Protein AF-A0A8I6RA16-F1 (afdb_monomer)

Foldseek 3Di:
DPDVVVVVVVVVVVPDDAPAAFDDLVVLLVLLVVLLVVLLVVLLVLLVVLLVVLCVVDDPVLNVQSVVLSVVLSVQLNVQSVVVSVVLNVVSVPDDRRHHPVNSNCVSNVSSVVSSVVSSVVSSVSSVVD

Radius of gyration: 23.5 Å; Cα contacts (8 Å, |Δi|>4): 99; chains: 1; bounding box: 55×18×81 Å

Organism: Cimex lectularius (NCBI:txid79782)

Solvent-accessible surface area (backbone atoms only — not comparable to full-atom values): 7282 Å² total; per-residue (Å²): 142,90,73,74,73,69,63,62,56,60,66,62,60,69,77,72,88,74,100,24,63,63,55,57,54,68,60,52,51,52,49,52,54,52,51,48,51,53,47,51,53,49,44,53,51,52,48,50,52,53,42,52,62,50,48,74,79,43,56,79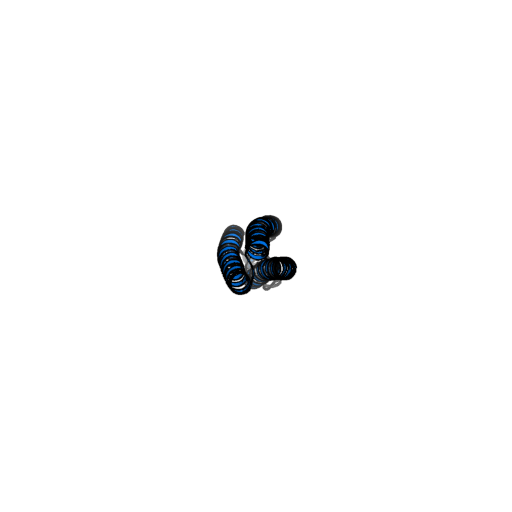,68,30,33,53,44,30,52,52,42,45,55,48,34,51,55,53,41,56,50,54,52,47,55,52,47,55,49,51,48,56,55,52,71,69,62,65,64,64,49,37,60,68,57,51,50,51,52,53,50,50,54,52,50,49,53,46,50,54,40,50,51,54,35,51,56,56,38,74,72,80

Nearest PDB structures (foldseek):
  5j0l-assembly2_D  TM=5.791E-01  e=8.768E-02  synthetic construct
  5h5m-assembly2_B  TM=4.261E-01  e=7.705E+00  Caenorhabditis elegans
  6tgz-assembly1_F-2  TM=2.611E-01  e=9.560E+00  Human herpesvirus 5 strain AD169

Mean predicted aligned error: 9.85 Å

Structure (mmCIF, N/CA/C/O backbone):
data_AF-A0A8I6RA16-F1
#
_entry.id   AF-A0A8I6RA16-F1
#
loop_
_atom_site.group_PDB
_atom_site.id
_atom_site.type_symbol
_atom_site.label_atom_id
_atom_site.label_alt_id
_atom_site.label_comp_id
_atom_site.label_asym_id
_atom_site.label_entity_id
_atom_site.label_seq_id
_atom_site.pdbx_PDB_ins_code
_atom_site.Cartn_x
_atom_site.Cartn_y
_atom_site.Cartn_z
_atom_site.occupancy
_atom_site.B_iso_or_equiv
_atom_site.auth_seq_id
_atom_site.auth_comp_id
_atom_site.auth_asym_id
_atom_site.auth_atom_id
_atom_site.pdbx_PDB_model_num
ATOM 1 N N . MET A 1 1 ? 33.591 4.134 -56.919 1.00 42.97 1 MET A N 1
ATOM 2 C CA . MET A 1 1 ? 33.661 3.833 -55.473 1.00 42.97 1 MET A CA 1
ATOM 3 C C . MET A 1 1 ? 32.325 4.220 -54.861 1.00 42.97 1 MET A C 1
ATOM 5 O O . MET A 1 1 ? 32.112 5.384 -54.564 1.00 42.97 1 MET A O 1
ATOM 9 N N . ALA A 1 2 ? 31.386 3.275 -54.819 1.00 46.62 2 ALA A N 1
ATOM 10 C CA . ALA A 1 2 ? 29.997 3.484 -54.413 1.00 46.62 2 ALA A CA 1
ATOM 11 C C . ALA A 1 2 ? 29.637 2.403 -53.388 1.00 46.62 2 ALA A C 1
ATOM 13 O O . ALA A 1 2 ? 28.997 1.410 -53.712 1.00 46.62 2 ALA A O 1
ATOM 14 N N . THR A 1 3 ? 30.148 2.556 -52.168 1.00 48.06 3 THR A N 1
ATOM 15 C CA . THR A 1 3 ? 29.977 1.561 -51.093 1.00 48.06 3 THR A CA 1
ATOM 16 C C . THR A 1 3 ? 29.587 2.184 -49.756 1.00 48.06 3 THR A C 1
ATOM 18 O O . THR A 1 3 ? 29.402 1.469 -48.779 1.00 48.06 3 THR A O 1
ATOM 21 N N . THR A 1 4 ? 29.401 3.504 -49.700 1.00 49.44 4 THR A N 1
ATOM 22 C CA . THR A 1 4 ? 29.088 4.214 -48.449 1.00 49.44 4 THR A CA 1
ATOM 23 C C . THR A 1 4 ? 27.590 4.436 -48.235 1.00 49.44 4 THR A C 1
ATOM 25 O O . THR A 1 4 ? 27.163 4.700 -47.118 1.00 49.44 4 THR A O 1
ATOM 28 N N . THR A 1 5 ? 26.764 4.284 -49.274 1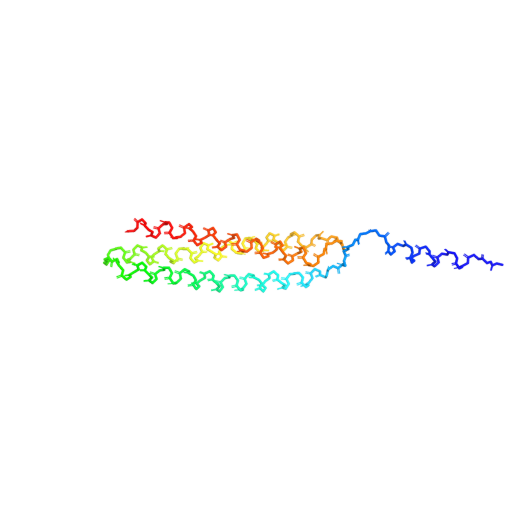.00 46.19 5 THR A N 1
ATOM 29 C CA . THR A 1 5 ? 25.307 4.501 -49.180 1.00 46.19 5 THR A CA 1
ATOM 30 C C . THR A 1 5 ? 24.560 3.279 -48.635 1.00 46.19 5 THR A C 1
ATOM 32 O O . THR A 1 5 ? 23.465 3.416 -48.099 1.00 46.19 5 THR A O 1
ATOM 35 N N . LEU A 1 6 ? 25.156 2.082 -48.710 1.00 40.69 6 LEU A N 1
ATOM 36 C CA . LEU A 1 6 ? 24.498 0.836 -48.295 1.00 40.69 6 LEU A CA 1
ATOM 37 C C . LEU A 1 6 ? 24.531 0.600 -46.772 1.00 40.69 6 LEU A C 1
ATOM 39 O O . LEU A 1 6 ? 23.710 -0.144 -46.248 1.00 40.69 6 LEU A O 1
ATOM 43 N N . VAL A 1 7 ? 25.453 1.249 -46.050 1.00 44.53 7 VAL A N 1
ATOM 44 C CA . VAL A 1 7 ? 25.640 1.045 -44.599 1.00 44.53 7 VAL A CA 1
ATOM 45 C C . VAL A 1 7 ? 24.690 1.915 -43.766 1.00 44.53 7 VAL A C 1
ATOM 47 O O . VAL A 1 7 ? 24.294 1.521 -42.674 1.00 44.53 7 VAL A O 1
ATOM 50 N N . VAL A 1 8 ? 24.238 3.057 -44.291 1.00 47.06 8 VAL A N 1
ATOM 51 C CA . VAL A 1 8 ? 23.311 3.951 -43.567 1.00 47.06 8 VAL A CA 1
ATOM 52 C C . VAL A 1 8 ? 21.868 3.421 -43.592 1.00 47.06 8 VAL A C 1
ATOM 54 O O . VAL A 1 8 ? 21.114 3.626 -42.644 1.00 47.06 8 VAL A O 1
ATOM 57 N N . LEU A 1 9 ? 21.492 2.654 -44.621 1.00 41.56 9 LEU A N 1
ATOM 58 C CA . LEU A 1 9 ? 20.161 2.040 -44.729 1.00 41.56 9 LEU A CA 1
ATOM 59 C C . LEU A 1 9 ? 19.961 0.844 -43.782 1.00 41.56 9 LEU A C 1
ATOM 61 O O . LEU A 1 9 ? 18.832 0.551 -43.394 1.00 41.56 9 LEU A O 1
ATOM 65 N N . LEU A 1 10 ? 21.044 0.193 -43.347 1.00 41.69 10 LEU A N 1
ATOM 66 C CA . LEU A 1 10 ? 20.988 -0.921 -42.394 1.00 41.69 10 LEU A CA 1
ATOM 67 C C . LEU A 1 10 ? 20.775 -0.456 -40.945 1.00 41.69 10 LEU A C 1
ATOM 69 O O . LEU A 1 10 ? 20.173 -1.185 -40.163 1.00 41.69 10 LEU A O 1
ATOM 73 N N . VAL A 1 11 ? 21.170 0.776 -40.603 1.00 46.56 11 VAL A N 1
ATOM 74 C CA . VAL A 1 11 ? 20.896 1.360 -39.275 1.00 46.56 11 VAL A CA 1
ATOM 75 C C . VAL A 1 11 ? 19.445 1.845 -39.170 1.00 46.56 11 VAL A C 1
ATOM 77 O O . VAL A 1 11 ? 18.829 1.708 -38.120 1.00 46.56 11 VAL A O 1
ATOM 80 N N . ALA A 1 12 ? 18.857 2.326 -40.271 1.00 43.16 12 ALA A N 1
ATOM 81 C CA . ALA A 1 12 ? 17.440 2.702 -40.317 1.00 43.16 12 ALA A CA 1
ATOM 82 C C . ALA A 1 12 ? 16.488 1.486 -40.336 1.00 43.16 12 ALA A C 1
ATOM 84 O O . ALA A 1 12 ? 15.322 1.608 -39.977 1.00 43.16 12 ALA A O 1
ATOM 85 N N . SER A 1 13 ? 16.974 0.303 -40.728 1.00 40.88 13 SER A N 1
ATOM 86 C CA . SER A 1 13 ? 16.159 -0.920 -40.839 1.00 40.88 13 SER A CA 1
ATOM 87 C C . SER A 1 13 ? 16.028 -1.709 -39.530 1.00 40.88 13 SER A C 1
ATOM 89 O O . SER A 1 13 ? 15.232 -2.640 -39.468 1.00 40.88 13 SER A O 1
ATOM 91 N N . PHE A 1 14 ? 16.730 -1.317 -38.461 1.00 40.19 14 PHE A N 1
ATOM 92 C CA . PHE A 1 14 ? 16.439 -1.805 -37.103 1.00 40.19 14 PHE A CA 1
ATOM 93 C C . PHE A 1 14 ? 15.274 -1.049 -36.434 1.00 40.19 14 PHE A C 1
ATOM 95 O O . PHE A 1 14 ? 14.964 -1.293 -35.273 1.00 40.19 14 PHE A O 1
ATOM 102 N N . CYS A 1 15 ? 14.584 -0.167 -37.169 1.00 44.81 15 CYS A N 1
ATOM 103 C CA . CYS A 1 15 ? 13.369 0.513 -36.717 1.00 44.81 15 CYS A CA 1
ATOM 104 C C . CYS A 1 15 ? 12.103 -0.361 -36.668 1.00 44.81 15 CYS A C 1
ATOM 106 O O . CYS A 1 15 ? 11.031 0.181 -36.423 1.00 44.81 15 CYS A O 1
ATOM 108 N N . LEU A 1 16 ? 12.156 -1.677 -36.873 1.00 49.47 16 LEU A N 1
ATOM 109 C CA . LEU A 1 16 ? 10.967 -2.524 -36.752 1.00 49.47 16 LEU A CA 1
ATOM 110 C C . LEU A 1 16 ? 11.360 -3.885 -36.186 1.00 49.47 16 LEU A C 1
ATOM 112 O O . LEU A 1 16 ? 11.889 -4.703 -36.927 1.00 49.47 16 LEU A O 1
ATOM 116 N N . LEU A 1 17 ? 11.118 -4.090 -34.886 1.00 43.56 17 LEU A N 1
ATOM 117 C CA . LEU A 1 17 ? 10.620 -5.324 -34.253 1.00 43.56 17 LEU A CA 1
ATOM 118 C C . LEU A 1 17 ? 10.675 -5.147 -32.722 1.00 43.56 17 LEU A C 1
ATOM 120 O O . LEU A 1 17 ? 11.696 -5.392 -32.088 1.00 43.56 17 LEU A O 1
ATOM 124 N N . GLY A 1 18 ? 9.554 -4.692 -32.157 1.00 42.38 18 GLY A N 1
ATOM 125 C CA . GLY A 1 18 ? 9.327 -4.496 -30.723 1.00 42.38 18 GLY A CA 1
ATOM 126 C C . GLY A 1 18 ? 8.555 -3.200 -30.481 1.00 42.38 18 GLY A C 1
ATOM 127 O O . GLY A 1 18 ? 9.161 -2.137 -30.397 1.00 42.38 18 GLY A O 1
ATOM 128 N N . GLU A 1 19 ? 7.223 -3.265 -30.449 1.00 48.38 19 GLU A N 1
ATOM 129 C CA . GLU A 1 19 ? 6.311 -2.129 -30.218 1.00 48.38 19 GLU A CA 1
ATOM 130 C C . GLU A 1 19 ? 6.392 -1.595 -28.779 1.00 48.38 19 GLU A C 1
ATOM 132 O O . GLU A 1 19 ? 5.450 -1.676 -28.000 1.00 48.38 19 GLU A O 1
ATOM 137 N N . SER A 1 20 ? 7.533 -1.047 -28.397 1.00 53.62 20 SER A N 1
ATOM 138 C CA . SER A 1 20 ? 7.727 -0.528 -27.050 1.00 53.62 20 SER A CA 1
ATOM 139 C C . SER A 1 20 ? 8.663 0.661 -27.127 1.00 53.62 20 SER A C 1
ATOM 141 O O . SER A 1 20 ? 9.848 0.516 -27.432 1.00 53.62 20 SER A O 1
ATOM 143 N N . ALA A 1 21 ? 8.112 1.855 -26.904 1.00 57.66 21 ALA A N 1
ATOM 144 C CA . ALA A 1 21 ? 8.917 3.056 -26.768 1.00 57.66 21 ALA A CA 1
ATOM 145 C C . ALA A 1 21 ? 9.843 2.876 -25.552 1.00 57.66 21 ALA A C 1
ATOM 147 O O . ALA A 1 21 ? 9.345 2.538 -24.478 1.00 57.66 21 ALA A O 1
ATOM 148 N N . PRO A 1 22 ? 11.162 3.095 -25.683 1.00 58.88 22 PRO A N 1
ATOM 149 C CA . PRO A 1 22 ? 12.078 2.934 -24.566 1.00 58.88 22 PRO A CA 1
ATOM 150 C C . PRO A 1 22 ? 11.701 3.901 -23.447 1.00 58.88 22 PRO A C 1
ATOM 152 O O . PRO A 1 22 ? 11.704 5.123 -23.624 1.00 58.88 22 PRO A O 1
ATOM 155 N N . VAL A 1 23 ? 11.373 3.353 -22.282 1.00 68.88 23 VAL A N 1
ATOM 156 C CA . VAL A 1 23 ? 10.981 4.149 -21.121 1.00 68.88 23 VAL A CA 1
ATOM 157 C C . VAL A 1 23 ? 12.217 4.554 -20.338 1.00 68.88 23 VAL A C 1
ATOM 159 O O . VAL A 1 23 ? 13.089 3.740 -20.048 1.00 68.88 23 VAL A O 1
ATOM 162 N N . ASN A 1 24 ? 12.287 5.828 -19.952 1.00 76.62 24 ASN A N 1
ATOM 163 C CA . ASN A 1 24 ? 13.364 6.318 -19.106 1.00 76.62 24 ASN A CA 1
ATOM 164 C C . ASN A 1 24 ? 13.204 5.758 -17.675 1.00 76.62 24 ASN A C 1
ATOM 166 O O . ASN A 1 24 ? 12.222 6.100 -17.004 1.00 76.62 24 ASN A O 1
ATOM 170 N N . PRO A 1 25 ? 14.172 4.982 -17.147 1.00 76.44 25 PRO A N 1
ATOM 171 C CA . PRO A 1 25 ? 14.080 4.414 -15.801 1.00 76.44 25 PRO A CA 1
ATOM 172 C C . PRO A 1 25 ? 13.882 5.472 -14.706 1.00 76.44 25 PRO A C 1
ATOM 174 O O . PRO A 1 25 ? 13.219 5.221 -13.703 1.00 76.44 25 PRO A O 1
ATOM 177 N N . GLY A 1 26 ? 14.403 6.689 -14.892 1.00 81.12 26 GLY A N 1
ATOM 178 C CA . GLY A 1 26 ? 14.178 7.803 -13.969 1.00 81.12 26 GLY A CA 1
ATOM 179 C C . GLY A 1 26 ? 12.711 8.243 -13.897 1.00 81.12 26 GLY A C 1
ATOM 180 O O . GLY A 1 26 ? 12.211 8.535 -12.809 1.00 81.12 26 GLY A O 1
ATOM 181 N N . GLN A 1 27 ? 11.999 8.234 -15.029 1.00 83.44 27 GLN A N 1
ATOM 182 C CA . GLN A 1 27 ? 10.568 8.552 -15.078 1.00 83.44 27 GLN A CA 1
ATOM 183 C C . GLN A 1 27 ? 9.733 7.462 -14.397 1.00 83.44 27 GLN A C 1
ATOM 185 O O . GLN A 1 27 ? 8.830 7.788 -13.627 1.00 83.44 27 GLN A O 1
ATOM 190 N N . VAL A 1 28 ? 10.083 6.186 -14.596 1.00 85.19 28 VAL A N 1
ATOM 191 C CA . VAL A 1 28 ? 9.419 5.061 -13.914 1.00 85.19 28 VAL A CA 1
ATOM 192 C C . VAL A 1 28 ? 9.566 5.173 -12.405 1.00 85.19 28 VAL A C 1
ATOM 194 O O . VAL A 1 28 ? 8.573 5.137 -11.684 1.00 85.19 28 VAL A O 1
ATOM 197 N N . LYS A 1 29 ? 10.790 5.384 -11.911 1.00 86.12 29 LYS A N 1
ATOM 198 C CA . LYS A 1 29 ? 11.043 5.522 -10.469 1.00 86.12 29 LYS A CA 1
ATOM 199 C C . LYS A 1 29 ? 10.225 6.662 -9.865 1.00 86.12 29 LYS A C 1
ATOM 201 O O . LYS A 1 29 ? 9.585 6.480 -8.831 1.00 86.12 29 LYS A O 1
ATOM 206 N N . SER A 1 30 ? 10.193 7.819 -10.531 1.00 87.12 30 SER A N 1
ATOM 207 C CA . SER A 1 30 ? 9.368 8.955 -10.103 1.00 87.12 30 SER A CA 1
ATOM 208 C C . SER A 1 30 ? 7.877 8.595 -10.049 1.00 87.12 30 SER A C 1
ATOM 210 O O . SER A 1 30 ? 7.209 8.902 -9.058 1.00 87.12 30 SER A O 1
ATOM 212 N N . TYR A 1 31 ? 7.375 7.876 -11.059 1.00 89.94 31 TYR A N 1
ATOM 213 C CA . TYR A 1 31 ? 5.994 7.396 -11.091 1.00 89.94 31 TYR A CA 1
ATOM 214 C C . TYR A 1 31 ? 5.676 6.447 -9.929 1.00 89.94 31 TYR A C 1
ATOM 216 O O . TYR A 1 31 ? 4.670 6.641 -9.245 1.00 89.94 31 TYR A O 1
ATOM 224 N N . VAL A 1 32 ? 6.547 5.472 -9.650 1.00 90.12 32 VAL A N 1
ATOM 225 C CA . VAL A 1 32 ? 6.380 4.524 -8.535 1.00 90.12 32 VAL A CA 1
ATOM 226 C C . VAL A 1 32 ? 6.254 5.271 -7.203 1.00 90.12 32 VAL A C 1
ATOM 228 O O . VAL A 1 32 ? 5.308 5.026 -6.452 1.00 90.12 32 VAL A O 1
ATOM 231 N N . TYR A 1 33 ? 7.130 6.244 -6.921 1.00 91.94 33 TYR A N 1
ATOM 232 C CA . TYR A 1 33 ? 7.039 7.046 -5.693 1.00 91.94 33 TYR A CA 1
ATOM 233 C C . TYR A 1 33 ? 5.758 7.884 -5.621 1.00 91.94 33 TYR A C 1
ATOM 235 O O . TYR A 1 33 ? 5.123 7.951 -4.564 1.00 91.94 33 TYR A O 1
ATOM 243 N N . ALA A 1 34 ? 5.353 8.504 -6.732 1.00 91.75 34 ALA A N 1
ATOM 244 C CA . ALA A 1 34 ? 4.113 9.269 -6.791 1.00 91.75 34 ALA A CA 1
ATOM 245 C C . ALA A 1 34 ? 2.887 8.372 -6.546 1.00 91.75 34 ALA A C 1
ATOM 247 O O . ALA A 1 34 ? 1.992 8.736 -5.777 1.00 91.75 34 ALA A O 1
ATOM 248 N N . SER A 1 35 ? 2.852 7.178 -7.145 1.00 91.81 35 SER A N 1
ATOM 249 C CA . SER A 1 35 ? 1.750 6.226 -6.975 1.00 91.81 35 SER A CA 1
ATOM 250 C C . SER A 1 35 ? 1.709 5.640 -5.556 1.00 91.81 35 SER A C 1
ATOM 252 O O . SER A 1 35 ? 0.636 5.597 -4.948 1.00 91.81 35 SER A O 1
ATOM 254 N N . ARG A 1 36 ? 2.868 5.351 -4.942 1.00 93.88 36 ARG A N 1
ATOM 255 C CA . ARG A 1 36 ? 2.978 5.019 -3.508 1.00 93.88 36 ARG A CA 1
ATOM 256 C C . ARG A 1 36 ? 2.376 6.117 -2.627 1.00 93.88 36 ARG A C 1
ATOM 258 O O . ARG A 1 36 ? 1.598 5.822 -1.721 1.00 93.88 36 ARG A O 1
ATOM 265 N N . GLY A 1 37 ? 2.724 7.381 -2.884 1.00 93.19 37 GLY A N 1
ATOM 266 C CA . GLY A 1 37 ? 2.219 8.532 -2.128 1.00 93.19 37 GLY A CA 1
ATOM 267 C C . GLY A 1 37 ? 0.697 8.666 -2.209 1.00 93.19 37 G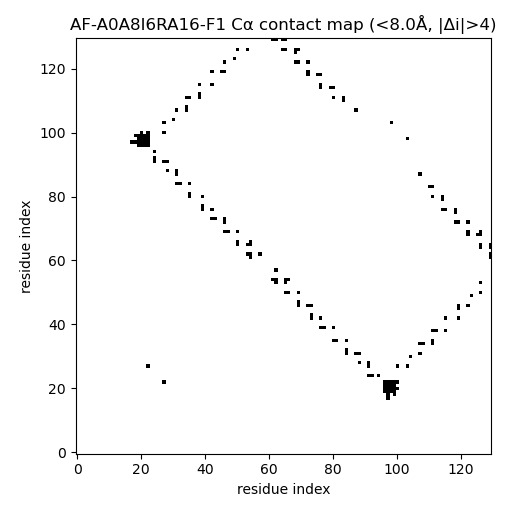LY A C 1
ATOM 268 O O . GLY A 1 37 ? 0.028 8.768 -1.177 1.00 93.19 37 GLY A O 1
ATOM 269 N N . ARG A 1 38 ? 0.138 8.582 -3.425 1.00 93.94 38 ARG A N 1
ATOM 270 C CA . ARG A 1 38 ? -1.319 8.595 -3.653 1.00 93.94 38 ARG A CA 1
ATOM 271 C C . ARG A 1 38 ? -2.016 7.437 -2.935 1.00 93.94 38 ARG A C 1
ATOM 273 O O . ARG A 1 38 ? -3.008 7.655 -2.241 1.00 93.94 38 ARG A O 1
ATOM 280 N N . THR A 1 39 ? -1.466 6.230 -3.046 1.00 92.69 39 THR A N 1
ATOM 281 C CA . THR A 1 39 ? -2.041 5.021 -2.438 1.00 92.69 39 THR A CA 1
ATOM 282 C C . THR A 1 39 ? -2.000 5.073 -0.915 1.00 92.69 39 THR A C 1
ATOM 284 O O . THR A 1 39 ? -2.987 4.742 -0.266 1.00 92.69 39 THR A O 1
ATOM 287 N N . SER A 1 40 ? -0.904 5.560 -0.328 1.00 93.50 40 SER A N 1
ATOM 288 C CA . SER A 1 40 ? -0.801 5.784 1.120 1.00 93.50 40 SER A CA 1
ATOM 289 C C . SER A 1 40 ? -1.877 6.754 1.617 1.00 93.50 40 SER A C 1
ATOM 291 O O . SER A 1 40 ? -2.571 6.471 2.595 1.00 93.50 40 SER A O 1
ATOM 293 N N . GLY A 1 41 ? -2.081 7.871 0.908 1.00 93.56 41 GLY A N 1
ATOM 294 C CA . GLY A 1 41 ? -3.142 8.830 1.227 1.00 93.56 41 GLY A CA 1
ATOM 295 C C . GLY A 1 41 ? -4.540 8.207 1.177 1.00 93.56 41 GLY A C 1
ATOM 296 O O . GLY A 1 41 ? -5.331 8.387 2.106 1.00 93.56 41 GLY A O 1
ATOM 297 N N . PHE A 1 42 ? -4.825 7.429 0.129 1.00 94.62 42 PHE A N 1
ATOM 298 C CA . PHE A 1 42 ? -6.088 6.703 -0.010 1.00 94.62 42 PHE A CA 1
ATOM 299 C C . PHE A 1 42 ? -6.302 5.696 1.127 1.00 94.62 42 PHE A C 1
ATOM 301 O O . PHE A 1 42 ? -7.336 5.744 1.795 1.00 94.62 42 PHE A O 1
ATOM 308 N N . LEU A 1 43 ? -5.317 4.833 1.389 1.00 92.81 43 LEU A N 1
ATOM 309 C CA . LEU A 1 43 ? -5.400 3.796 2.416 1.00 92.81 43 LEU A CA 1
ATOM 310 C C . LEU A 1 43 ? -5.638 4.400 3.804 1.00 92.81 43 LEU A C 1
ATOM 312 O O . LEU A 1 43 ? -6.539 3.967 4.517 1.00 92.81 43 LEU A O 1
ATOM 316 N N . ASN A 1 44 ? -4.887 5.443 4.167 1.00 92.44 44 ASN A N 1
ATOM 317 C CA . ASN A 1 44 ? -5.048 6.120 5.455 1.00 92.44 44 ASN A CA 1
ATOM 318 C C . ASN A 1 44 ? -6.446 6.737 5.602 1.00 92.44 44 ASN A C 1
ATOM 320 O O . ASN A 1 44 ? -7.052 6.655 6.671 1.00 92.44 44 ASN A O 1
ATOM 324 N N . SER A 1 45 ? -6.977 7.335 4.531 1.00 93.44 45 SER A N 1
ATOM 325 C CA . SER A 1 45 ? -8.336 7.882 4.517 1.00 93.44 45 SER A CA 1
ATOM 326 C C . SER A 1 45 ? -9.387 6.782 4.693 1.00 93.44 45 SER A C 1
ATOM 328 O O . SER A 1 45 ? -10.263 6.897 5.551 1.00 93.44 45 SER A O 1
ATOM 330 N N . ALA A 1 46 ? -9.265 5.681 3.945 1.00 92.62 46 ALA A N 1
ATOM 331 C CA . ALA A 1 46 ? -10.182 4.548 4.020 1.00 92.62 46 ALA A CA 1
ATOM 332 C C . ALA A 1 46 ? -10.177 3.894 5.412 1.00 92.62 46 ALA A C 1
ATOM 334 O O . ALA A 1 46 ? -11.240 3.670 5.992 1.00 92.62 46 ALA A O 1
ATOM 335 N N . LEU A 1 47 ? -8.993 3.665 5.990 1.00 91.94 47 LEU A N 1
ATOM 336 C CA . LEU A 1 47 ? -8.846 3.128 7.344 1.00 91.94 47 LEU A CA 1
ATOM 337 C C . LEU A 1 47 ? -9.427 4.071 8.400 1.00 91.94 47 LEU A C 1
ATOM 339 O O . LEU A 1 47 ? -10.111 3.618 9.314 1.00 91.94 47 LEU A O 1
ATOM 343 N N . LYS A 1 48 ? -9.226 5.387 8.265 1.00 91.88 48 LYS A N 1
ATOM 344 C CA . LYS A 1 48 ? -9.821 6.374 9.177 1.00 91.88 48 LYS A CA 1
ATOM 345 C C . LYS A 1 48 ? -11.349 6.374 9.103 1.00 91.88 48 LYS A C 1
ATOM 347 O O . LYS A 1 48 ? -12.011 6.470 10.135 1.00 91.88 48 LYS A O 1
ATOM 352 N N . GLN A 1 49 ? -11.918 6.258 7.903 1.00 92.50 49 GLN A N 1
ATOM 353 C CA . GLN A 1 49 ? -13.368 6.155 7.725 1.00 92.50 49 GLN A CA 1
ATOM 354 C C . GLN A 1 49 ? -13.923 4.861 8.328 1.00 92.50 49 GLN A C 1
ATOM 356 O O . GLN A 1 49 ? -14.946 4.899 9.009 1.00 92.50 49 GLN A O 1
ATOM 361 N N . ALA A 1 50 ? -13.248 3.732 8.103 1.00 89.06 50 ALA A N 1
ATOM 362 C CA . ALA A 1 50 ? -13.602 2.446 8.693 1.00 89.06 50 ALA A CA 1
ATOM 363 C C . ALA A 1 50 ? -13.587 2.498 10.226 1.00 89.06 50 ALA A C 1
ATOM 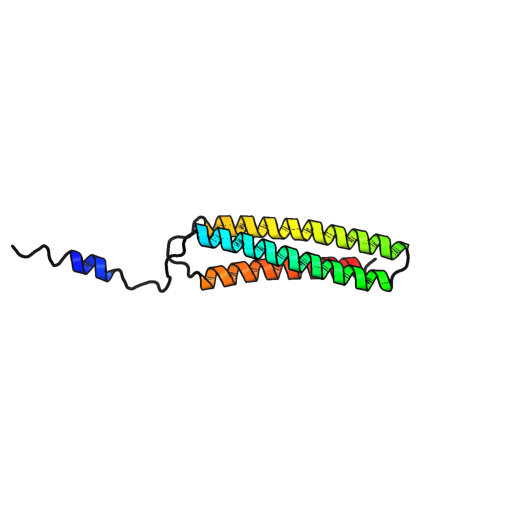365 O O . ALA A 1 50 ? -14.574 2.138 10.868 1.00 89.06 50 ALA A O 1
ATOM 366 N N . LEU A 1 51 ? -12.505 3.041 10.789 1.00 90.62 51 LEU A N 1
ATOM 367 C CA . LEU A 1 51 ? -12.341 3.243 12.221 1.00 90.62 51 LEU A CA 1
ATOM 368 C C . LEU A 1 51 ? -13.497 4.065 12.800 1.00 90.62 51 LEU A C 1
ATOM 370 O O . LEU A 1 51 ? -14.126 3.655 13.769 1.00 90.62 51 LEU A O 1
ATOM 374 N N . HIS A 1 52 ? -13.811 5.206 12.181 1.00 91.06 52 HIS A N 1
ATOM 375 C CA . HIS A 1 52 ? -14.889 6.069 12.654 1.00 91.06 52 HIS A CA 1
ATOM 376 C C . HIS A 1 52 ? -16.243 5.350 12.662 1.00 91.06 52 HIS A C 1
ATOM 378 O O . HIS A 1 52 ? -16.973 5.444 13.644 1.00 91.06 52 HIS A O 1
ATOM 384 N N . LYS A 1 53 ? -16.559 4.592 11.604 1.00 88.00 53 LYS A N 1
ATOM 385 C CA . LYS A 1 53 ? -17.817 3.838 11.516 1.00 88.00 53 LYS A CA 1
ATOM 386 C C . LYS A 1 53 ? -17.956 2.811 12.636 1.00 88.00 53 LYS A C 1
ATOM 388 O O . LYS A 1 53 ? -19.027 2.721 13.224 1.00 88.00 53 LYS A O 1
ATOM 393 N N . GLN A 1 54 ? -16.897 2.066 12.940 1.00 85.38 54 GLN A N 1
ATOM 394 C CA . GLN A 1 54 ? -16.951 1.092 14.027 1.00 85.38 54 GLN A CA 1
ATOM 395 C C . GLN A 1 54 ? -17.025 1.747 15.406 1.00 85.38 54 GLN A C 1
ATOM 397 O O . GLN A 1 54 ? -17.853 1.358 16.219 1.00 85.38 54 GLN A O 1
ATOM 402 N N . MET A 1 55 ? -16.224 2.785 15.663 1.00 83.56 55 MET A N 1
ATOM 403 C CA . MET A 1 55 ? -16.192 3.431 16.981 1.00 83.56 55 MET A CA 1
ATOM 404 C C . MET A 1 55 ? -17.540 4.037 17.408 1.00 83.56 55 MET A C 1
ATOM 406 O O . MET A 1 55 ? -17.770 4.196 18.605 1.00 83.56 55 MET A O 1
ATOM 410 N N . VAL A 1 56 ? -18.418 4.391 16.462 1.00 83.94 56 VAL A N 1
ATOM 411 C CA . VAL A 1 56 ? -19.755 4.951 16.745 1.00 83.94 56 VAL A CA 1
ATOM 412 C C . VAL A 1 56 ? -20.697 3.926 17.382 1.00 83.94 56 VAL A C 1
ATOM 414 O O . VAL A 1 56 ? -21.564 4.312 18.161 1.00 83.94 56 VAL A O 1
ATOM 417 N N . VAL A 1 57 ? -20.536 2.639 17.067 1.00 79.62 57 VAL A N 1
ATOM 418 C CA . VAL A 1 57 ? -21.443 1.564 17.513 1.00 79.62 57 VAL A CA 1
ATOM 419 C C . VAL A 1 57 ? -20.850 0.681 18.616 1.00 79.62 57 VAL A C 1
ATOM 421 O O . VAL A 1 57 ? -21.531 -0.208 19.114 1.00 79.62 57 VAL A O 1
ATOM 424 N N . SER A 1 58 ? -19.598 0.933 18.995 1.00 85.62 58 SER A N 1
ATOM 425 C CA . SER A 1 58 ? -18.840 0.176 19.994 1.00 85.62 58 SER A CA 1
ATOM 426 C C . SER A 1 58 ? -18.959 0.761 21.405 1.00 85.62 58 SER A C 1
ATOM 428 O O . SER A 1 58 ? -19.094 1.976 21.578 1.00 85.62 58 SER A O 1
ATOM 430 N N . ASP A 1 59 ? -18.825 -0.087 22.424 1.00 90.69 59 ASP A N 1
ATOM 431 C CA . ASP A 1 59 ? -18.608 0.350 23.809 1.00 90.69 59 ASP A CA 1
ATOM 432 C C . ASP A 1 59 ? -17.155 0.825 24.060 1.00 90.69 59 ASP A C 1
ATOM 434 O O . ASP A 1 59 ? -16.320 0.855 23.156 1.00 90.69 59 ASP A O 1
ATOM 438 N N . GLU A 1 60 ? -16.833 1.261 25.282 1.00 87.94 60 GLU A N 1
ATOM 439 C CA . GLU A 1 60 ? -15.509 1.816 25.612 1.00 87.94 60 GLU A CA 1
ATOM 440 C C . GLU A 1 60 ? -14.353 0.807 25.526 1.00 87.94 60 GLU A C 1
ATOM 442 O O . GLU A 1 60 ? -13.212 1.200 25.263 1.00 87.94 60 GLU A O 1
ATOM 447 N N . GLU A 1 61 ? -14.611 -0.482 25.743 1.00 87.75 61 GLU A N 1
ATOM 448 C CA . GLU A 1 61 ? -13.582 -1.519 25.653 1.00 87.75 61 GLU A CA 1
ATOM 449 C C . GLU A 1 61 ? -13.327 -1.879 24.186 1.00 87.75 61 GLU A C 1
ATOM 451 O O . GLU A 1 61 ? -12.182 -1.850 23.717 1.00 87.75 61 GLU A O 1
ATOM 456 N N . GLN A 1 62 ? -14.405 -2.041 23.422 1.00 86.69 62 GLN A N 1
ATOM 457 C CA . GLN A 1 62 ? -14.365 -2.250 21.981 1.00 86.69 62 GLN A CA 1
ATOM 458 C C . GLN A 1 62 ? -13.710 -1.072 21.251 1.00 86.69 62 GLN A C 1
ATOM 460 O O . GLN A 1 62 ? -12.834 -1.275 20.412 1.00 86.69 62 GLN A O 1
ATOM 465 N N . LYS A 1 63 ? -14.024 0.181 21.614 1.00 90.69 63 LYS A N 1
ATOM 466 C CA . LYS A 1 63 ? -13.384 1.377 21.029 1.00 90.69 63 LYS A CA 1
ATOM 467 C C . LYS A 1 63 ? -11.863 1.348 21.158 1.00 90.69 63 LYS A C 1
ATOM 469 O O . LYS A 1 63 ? -11.169 1.745 20.220 1.00 90.69 63 LYS A O 1
ATOM 474 N N . LYS A 1 64 ? -11.330 0.883 22.295 1.00 91.25 64 LYS A N 1
ATOM 475 C CA . LYS A 1 64 ? -9.877 0.753 22.499 1.00 91.25 64 LYS A CA 1
ATOM 476 C C . LYS A 1 64 ? -9.283 -0.317 21.588 1.00 91.25 64 LYS A C 1
ATOM 478 O O . LYS A 1 64 ? -8.232 -0.076 20.991 1.00 91.25 64 LYS A O 1
ATOM 483 N N . CYS A 1 65 ? -9.952 -1.464 21.455 1.00 91.25 65 CYS A N 1
ATOM 484 C CA . CYS A 1 65 ? -9.533 -2.519 20.534 1.00 91.25 65 CYS A CA 1
ATOM 485 C C . CYS A 1 65 ? -9.531 -2.018 19.082 1.00 91.25 65 CYS A C 1
ATOM 487 O O . CYS A 1 65 ? -8.500 -2.069 18.411 1.00 91.25 65 CYS A O 1
ATOM 489 N N . VAL A 1 66 ? -10.635 -1.420 18.634 1.00 92.44 66 VAL A N 1
ATOM 490 C CA . VAL A 1 66 ? -10.818 -0.885 17.278 1.00 92.44 66 VAL A CA 1
ATOM 491 C C . VAL A 1 66 ? -9.769 0.182 16.946 1.00 92.44 66 VAL A C 1
ATOM 493 O O . VAL A 1 66 ? -9.136 0.123 15.888 1.00 92.44 66 VAL A O 1
ATOM 496 N N . ALA A 1 67 ? -9.502 1.114 17.868 1.00 89.88 67 ALA A N 1
ATOM 497 C CA . ALA A 1 67 ? -8.460 2.131 17.714 1.00 89.88 67 ALA A CA 1
ATOM 498 C C . ALA A 1 67 ? -7.058 1.526 17.566 1.00 89.88 67 ALA A C 1
ATOM 500 O O . ALA A 1 67 ? -6.294 1.938 16.687 1.00 89.88 67 ALA A O 1
ATOM 501 N N . LYS A 1 68 ? -6.724 0.523 18.387 1.00 93.25 68 LYS A N 1
ATOM 502 C CA . LYS A 1 68 ? -5.438 -0.177 18.308 1.00 93.25 68 LYS A CA 1
ATOM 503 C C . LYS A 1 68 ? -5.291 -0.923 16.980 1.00 93.25 68 LYS A C 1
ATOM 505 O O . LYS A 1 68 ? -4.245 -0.810 16.339 1.00 93.25 68 LYS A O 1
ATOM 510 N N . THR A 1 69 ? -6.332 -1.626 16.542 1.00 92.81 69 THR A N 1
ATOM 511 C CA . THR A 1 69 ? -6.345 -2.363 15.271 1.00 92.81 69 THR A CA 1
ATOM 512 C C . THR A 1 69 ? -6.235 -1.422 14.071 1.00 92.81 69 THR A C 1
ATOM 514 O O . THR A 1 69 ? -5.460 -1.686 13.154 1.00 92.81 69 THR A O 1
ATOM 517 N N . GLY A 1 70 ? -6.919 -0.274 14.090 1.00 90.12 70 GLY A N 1
ATOM 518 C CA . GLY A 1 70 ? -6.782 0.745 13.045 1.00 90.12 70 GLY A CA 1
ATOM 519 C C . GLY A 1 70 ? -5.389 1.354 12.963 1.00 90.12 70 GLY A C 1
ATOM 520 O O . GLY A 1 70 ? -4.839 1.470 11.868 1.00 90.12 70 GLY A O 1
ATOM 521 N N . ALA A 1 71 ? -4.782 1.683 14.106 1.00 90.88 71 ALA A N 1
ATOM 522 C CA . ALA A 1 71 ? -3.402 2.161 14.145 1.00 90.88 71 ALA A CA 1
ATOM 523 C C . ALA A 1 71 ? -2.421 1.104 13.609 1.00 90.88 71 ALA A C 1
ATOM 525 O O . ALA A 1 71 ? -1.520 1.430 12.835 1.00 90.88 71 ALA A O 1
ATOM 526 N N . TYR A 1 72 ? -2.630 -0.168 13.961 1.00 92.38 72 TYR A N 1
ATOM 527 C CA . TYR A 1 72 ? -1.838 -1.278 13.438 1.00 92.38 72 TYR A CA 1
ATOM 528 C C . TYR A 1 72 ? -1.974 -1.419 11.914 1.00 92.38 72 TYR A C 1
ATOM 530 O O . TYR A 1 72 ? -0.961 -1.511 11.221 1.00 92.38 72 TYR A O 1
ATOM 538 N N . GLY A 1 73 ? -3.197 -1.345 11.379 1.00 91.25 73 GLY A N 1
ATOM 539 C CA . GLY A 1 73 ? -3.452 -1.392 9.936 1.00 91.25 73 GLY A CA 1
ATOM 540 C C . GLY A 1 73 ? -2.722 -0.296 9.155 1.00 91.25 73 GLY A C 1
ATOM 541 O O . GLY A 1 73 ? -2.178 -0.563 8.085 1.00 91.25 73 GLY A O 1
ATOM 542 N N . VAL A 1 74 ? -2.620 0.919 9.711 1.00 91.62 74 VAL A N 1
ATOM 543 C CA . VAL A 1 74 ? -1.842 2.017 9.104 1.00 91.62 74 VAL A CA 1
ATOM 544 C C . VAL A 1 74 ? -0.352 1.671 9.034 1.00 91.62 74 VAL A C 1
ATOM 546 O O . VAL A 1 74 ? 0.269 1.840 7.984 1.00 91.62 74 VAL A O 1
ATOM 549 N N . VAL A 1 75 ? 0.226 1.156 10.123 1.00 94.31 75 VAL A N 1
ATOM 550 C CA . VAL A 1 75 ? 1.651 0.782 10.169 1.00 94.31 75 VAL A CA 1
ATOM 551 C C . VAL A 1 75 ? 1.953 -0.348 9.183 1.00 94.31 75 VAL A C 1
ATOM 553 O O . VAL A 1 75 ? 2.906 -0.256 8.406 1.00 94.31 75 VAL A O 1
ATOM 556 N N . VAL A 1 76 ? 1.121 -1.393 9.168 1.00 93.81 76 VAL A N 1
ATOM 557 C CA . VAL A 1 76 ? 1.256 -2.515 8.228 1.00 93.81 76 VAL A CA 1
ATOM 558 C C . VAL A 1 76 ? 1.111 -2.039 6.785 1.00 93.81 76 VAL A C 1
ATOM 560 O O . VAL A 1 76 ? 1.918 -2.414 5.936 1.00 93.81 76 VAL A O 1
ATOM 563 N N . GLY A 1 77 ? 0.147 -1.159 6.512 1.00 92.56 77 GLY A N 1
ATOM 564 C CA . GLY A 1 77 ? -0.059 -0.566 5.195 1.00 92.56 77 GLY A CA 1
ATOM 565 C C . GLY A 1 77 ? 1.158 0.187 4.678 1.00 92.56 77 GLY A C 1
ATOM 566 O O . GLY A 1 77 ? 1.605 -0.045 3.556 1.00 92.56 77 GLY A O 1
ATOM 567 N N . GLN A 1 78 ? 1.748 1.046 5.510 1.00 94.31 78 GLN A N 1
ATOM 568 C CA . GLN A 1 78 ? 2.960 1.782 5.144 1.00 94.31 78 GLN A CA 1
ATOM 569 C C . GLN A 1 78 ? 4.143 0.851 4.886 1.00 94.31 78 GLN A C 1
ATOM 571 O O . GLN A 1 78 ? 4.889 1.055 3.922 1.00 94.31 78 GLN A O 1
ATOM 57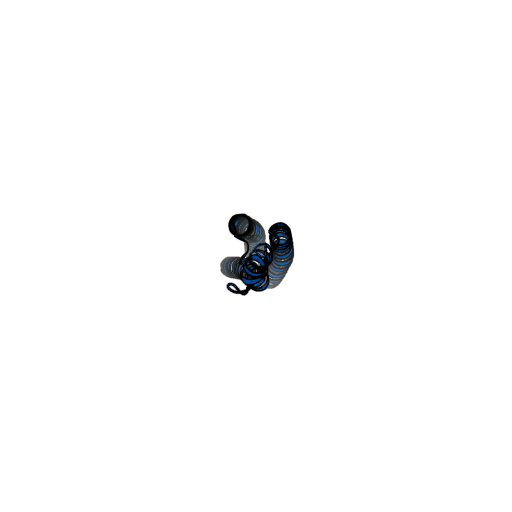6 N N . LYS A 1 79 ? 4.301 -0.184 5.718 1.00 96.25 79 LYS A N 1
ATOM 577 C CA . LYS A 1 79 ? 5.347 -1.188 5.532 1.00 96.25 79 LYS A CA 1
ATOM 578 C C . LYS A 1 79 ? 5.165 -1.917 4.201 1.00 96.25 79 LYS A C 1
ATOM 580 O O . LYS A 1 79 ? 6.092 -1.932 3.397 1.00 96.25 79 LYS A O 1
ATOM 585 N N . ARG A 1 80 ? 3.960 -2.418 3.916 1.00 95.62 80 ARG A N 1
ATOM 586 C CA . ARG A 1 80 ? 3.674 -3.174 2.690 1.00 95.62 80 ARG A CA 1
ATOM 587 C C . ARG A 1 80 ? 3.822 -2.332 1.423 1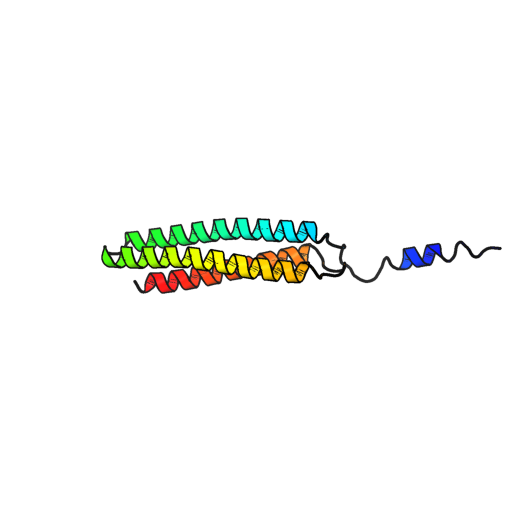.00 95.62 80 ARG A C 1
ATOM 589 O O . ARG A 1 80 ? 4.387 -2.799 0.440 1.00 95.62 80 ARG A O 1
ATOM 596 N N . LEU A 1 81 ? 3.382 -1.072 1.456 1.00 94.75 81 LEU A N 1
ATOM 597 C CA . LEU A 1 81 ? 3.604 -0.132 0.353 1.00 94.75 81 LEU A CA 1
ATOM 598 C C . LEU A 1 81 ? 5.092 0.139 0.116 1.00 94.75 81 LEU A C 1
ATOM 600 O O . LEU A 1 81 ? 5.492 0.351 -1.025 1.00 94.75 81 LEU A O 1
ATOM 604 N N . THR A 1 82 ? 5.905 0.155 1.173 1.00 94.38 82 THR A N 1
ATOM 605 C CA . THR A 1 82 ? 7.360 0.334 1.058 1.00 94.38 82 THR A CA 1
ATOM 606 C C . THR A 1 82 ? 8.010 -0.906 0.449 1.00 94.38 82 THR A C 1
ATOM 608 O O . THR A 1 82 ? 8.720 -0.768 -0.536 1.00 94.38 82 THR A O 1
ATOM 611 N N . GLU A 1 83 ? 7.673 -2.105 0.931 1.00 96.06 83 GLU A N 1
ATOM 612 C CA . GLU A 1 83 ? 8.165 -3.373 0.366 1.00 96.06 83 GLU A CA 1
ATOM 613 C C . GLU A 1 83 ? 7.858 -3.500 -1.133 1.00 96.06 83 GLU A C 1
ATOM 615 O O . GLU A 1 83 ? 8.745 -3.802 -1.927 1.00 96.06 83 GLU A O 1
ATOM 620 N N . VAL A 1 84 ? 6.613 -3.219 -1.538 1.00 95.94 84 VAL A N 1
ATOM 621 C CA . VAL A 1 84 ? 6.213 -3.268 -2.954 1.00 95.94 84 VAL A CA 1
ATOM 622 C C . VAL A 1 84 ? 6.890 -2.169 -3.770 1.00 95.94 84 VAL A C 1
ATOM 624 O O . VAL A 1 84 ? 7.243 -2.394 -4.922 1.00 95.94 84 VAL A O 1
ATOM 627 N N . THR A 1 85 ? 7.127 -0.994 -3.182 1.00 94.19 85 THR A N 1
ATOM 628 C CA . THR A 1 85 ? 7.911 0.058 -3.845 1.00 94.19 85 THR A CA 1
ATOM 629 C C . THR A 1 85 ? 9.329 -0.423 -4.123 1.00 94.19 85 THR A C 1
ATOM 631 O O . THR A 1 85 ? 9.784 -0.304 -5.254 1.00 94.19 85 THR A O 1
ATOM 634 N N . ASP A 1 86 ? 10.012 -0.992 -3.131 1.00 93.62 86 ASP A N 1
ATOM 635 C CA . ASP A 1 86 ? 11.389 -1.469 -3.285 1.00 93.62 86 ASP A CA 1
ATOM 636 C C . ASP A 1 86 ? 11.479 -2.606 -4.313 1.00 93.62 86 ASP A C 1
ATOM 638 O O . ASP A 1 86 ? 12.400 -2.623 -5.131 1.00 93.62 86 ASP A O 1
ATOM 642 N N . GLN A 1 87 ? 10.481 -3.498 -4.338 1.00 93.44 87 GLN A N 1
ATOM 643 C CA . GLN A 1 87 ? 10.364 -4.542 -5.355 1.00 93.44 87 GLN A CA 1
ATOM 644 C C . GLN A 1 87 ? 10.231 -3.948 -6.766 1.00 93.44 87 GLN A C 1
ATOM 646 O O . GLN A 1 87 ? 11.044 -4.261 -7.633 1.00 93.44 87 GLN A O 1
ATOM 651 N N . LEU A 1 88 ? 9.262 -3.051 -6.986 1.00 91.56 88 LEU A N 1
ATOM 652 C CA . LEU A 1 88 ? 9.041 -2.414 -8.291 1.00 91.56 88 LEU A CA 1
ATOM 653 C C . LEU A 1 88 ? 10.274 -1.616 -8.735 1.00 91.56 88 LEU A C 1
ATOM 655 O O . LEU A 1 88 ? 10.655 -1.644 -9.901 1.00 91.56 88 LEU A O 1
ATOM 659 N N . LEU A 1 89 ? 10.935 -0.908 -7.816 1.00 89.88 89 LEU A N 1
ATOM 660 C CA . LEU A 1 89 ? 12.161 -0.176 -8.131 1.00 89.88 89 LEU A CA 1
ATOM 661 C C . LEU A 1 89 ? 13.293 -1.115 -8.555 1.00 89.88 89 LEU A C 1
ATOM 663 O O . LEU A 1 89 ? 14.021 -0.765 -9.480 1.00 89.88 89 LEU A O 1
ATOM 667 N N . GLY A 1 90 ? 13.433 -2.277 -7.910 1.00 86.94 90 GLY A N 1
ATOM 668 C CA . GLY A 1 90 ? 14.392 -3.311 -8.298 1.00 86.94 90 GLY A CA 1
ATOM 669 C C . GLY A 1 90 ? 14.087 -3.907 -9.673 1.00 86.94 90 GLY A C 1
ATOM 670 O O . GLY A 1 90 ? 14.994 -4.027 -10.495 1.00 86.94 90 GLY A O 1
ATOM 671 N N . GLU A 1 91 ? 12.813 -4.197 -9.951 1.00 85.44 91 GLU A N 1
ATOM 672 C CA . GLU A 1 91 ? 12.342 -4.679 -11.256 1.00 85.44 91 GLU A CA 1
ATOM 673 C C . GLU A 1 91 ? 12.686 -3.666 -12.359 1.00 85.44 91 GLU A C 1
ATOM 675 O O . GLU A 1 91 ? 13.418 -3.992 -13.290 1.00 85.44 91 GLU A O 1
ATOM 680 N N . TYR A 1 92 ? 12.281 -2.401 -12.204 1.00 81.19 92 TYR A N 1
ATOM 681 C CA . TYR A 1 92 ? 12.493 -1.346 -13.206 1.00 81.19 92 TYR A CA 1
ATOM 682 C C . TYR A 1 92 ? 13.897 -0.721 -13.205 1.00 81.19 92 TYR A C 1
ATOM 684 O O . TYR A 1 92 ? 14.186 0.157 -14.020 1.00 81.19 92 TYR A O 1
ATOM 692 N N . GLN A 1 93 ? 14.793 -1.146 -12.312 1.00 72.81 93 GLN A N 1
ATOM 693 C CA . GLN A 1 93 ? 16.207 -0.761 -12.355 1.00 72.81 93 GLN A CA 1
ATOM 694 C C . GLN A 1 93 ? 16.989 -1.548 -13.416 1.00 72.81 93 GLN A C 1
ATOM 696 O O . GLN A 1 93 ? 18.014 -1.051 -13.880 1.00 72.81 93 GLN A O 1
ATOM 701 N N . MET A 1 94 ? 16.501 -2.733 -13.796 1.00 61.84 94 MET A N 1
ATOM 702 C CA . MET A 1 94 ? 17.171 -3.685 -14.694 1.00 61.84 94 MET A CA 1
ATOM 703 C C . MET A 1 94 ? 16.459 -3.841 -16.046 1.00 61.84 94 MET A C 1
ATOM 705 O O . MET A 1 94 ? 16.840 -4.694 -16.842 1.00 61.84 94 MET A O 1
ATOM 709 N N . VAL A 1 95 ? 15.408 -3.056 -16.299 1.00 61.25 95 VAL A N 1
ATOM 710 C CA . VAL A 1 95 ? 14.617 -3.158 -17.528 1.00 61.25 95 VAL A CA 1
ATOM 711 C C . VAL A 1 95 ? 15.420 -2.634 -18.719 1.00 61.25 95 VAL A C 1
ATOM 713 O O . VAL A 1 95 ? 15.711 -1.439 -18.810 1.00 61.25 95 VAL A O 1
ATOM 716 N N . ASP A 1 96 ? 15.759 -3.550 -19.631 1.00 55.94 96 ASP A N 1
ATOM 717 C CA . ASP A 1 96 ? 16.184 -3.227 -20.992 1.00 55.94 96 ASP A CA 1
ATOM 718 C C . ASP A 1 96 ? 15.064 -2.483 -21.738 1.00 55.94 96 ASP A C 1
ATOM 720 O O . ASP A 1 96 ? 13.887 -2.558 -21.393 1.00 55.94 96 ASP A O 1
ATOM 724 N N . SER A 1 97 ? 15.450 -1.726 -22.761 1.00 53.62 97 SER A N 1
ATOM 725 C CA . SER A 1 97 ? 14.727 -0.609 -23.397 1.00 53.62 97 SER A CA 1
ATOM 726 C C . SER A 1 97 ? 13.424 -0.960 -24.155 1.00 53.62 97 SER A C 1
ATOM 728 O O . SER A 1 97 ? 13.009 -0.214 -25.037 1.00 53.62 97 SER A O 1
ATOM 730 N N . THR A 1 98 ? 12.754 -2.061 -23.814 1.00 62.84 98 THR A N 1
ATOM 731 C CA . THR A 1 98 ? 11.626 -2.648 -24.557 1.00 62.84 98 THR A CA 1
ATOM 732 C C . THR A 1 98 ? 10.335 -2.809 -23.745 1.00 62.84 98 THR A C 1
ATOM 734 O O . THR A 1 98 ? 9.470 -3.587 -24.132 1.00 62.84 98 THR A O 1
ATOM 737 N N . VAL A 1 99 ? 10.179 -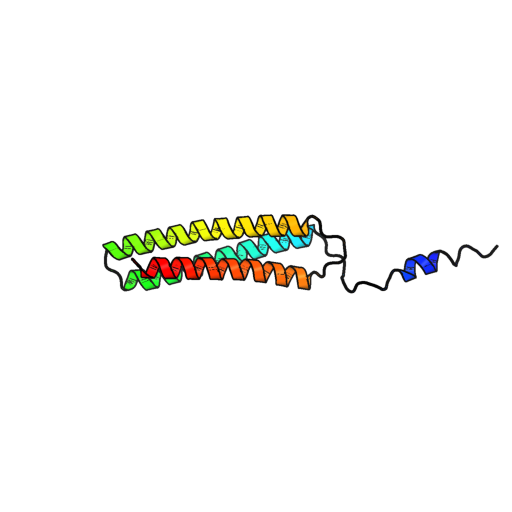2.137 -22.604 1.00 69.12 99 VAL A N 1
ATOM 738 C CA . VAL A 1 99 ? 8.915 -2.172 -21.839 1.00 69.12 99 VAL A CA 1
ATOM 739 C C . VAL A 1 99 ? 8.114 -0.912 -22.128 1.00 69.12 99 VAL A C 1
ATOM 741 O O . VAL A 1 99 ? 8.672 0.179 -22.074 1.00 69.12 99 VAL A O 1
ATOM 744 N N . ASP A 1 100 ? 6.819 -1.050 -22.420 1.00 79.00 100 ASP A N 1
ATOM 745 C CA . ASP A 1 100 ? 5.913 0.081 -22.642 1.00 79.00 100 ASP A CA 1
ATOM 746 C C . ASP A 1 100 ? 5.575 0.787 -21.317 1.00 79.00 100 ASP A C 1
ATOM 748 O O . ASP A 1 100 ? 5.268 0.158 -20.304 1.00 79.00 100 ASP A O 1
ATOM 752 N N . PHE A 1 101 ? 5.577 2.121 -21.320 1.00 80.69 101 PHE A N 1
ATOM 753 C CA . PHE A 1 101 ? 5.192 2.924 -20.162 1.00 80.69 101 PHE A CA 1
ATOM 754 C C . PHE A 1 101 ? 3.764 2.627 -19.702 1.00 80.69 101 PHE A C 1
ATOM 756 O O . PHE A 1 101 ? 3.495 2.664 -18.502 1.00 80.69 101 PHE A O 1
ATOM 763 N N . VAL A 1 102 ? 2.855 2.314 -20.630 1.00 84.94 102 VAL A N 1
ATOM 764 C CA . VAL A 1 102 ? 1.472 1.951 -20.288 1.00 84.94 102 VAL A CA 1
ATOM 765 C C . VAL A 1 102 ? 1.440 0.662 -19.469 1.00 84.94 102 VAL A C 1
ATOM 767 O O . VAL A 1 102 ? 0.736 0.591 -18.461 1.00 84.94 102 VAL A O 1
ATOM 770 N N . GLU A 1 103 ? 2.243 -0.329 -19.849 1.00 84.62 103 GLU A N 1
ATOM 771 C CA . GLU A 1 103 ? 2.378 -1.585 -19.112 1.00 84.62 103 GLU A CA 1
ATOM 772 C C . GLU A 1 103 ? 2.975 -1.345 -17.717 1.00 84.62 103 GLU A C 1
ATOM 774 O O . GLU A 1 103 ? 2.433 -1.820 -16.717 1.00 84.62 103 GLU A O 1
ATOM 779 N N . VAL A 1 104 ? 4.022 -0.514 -17.620 1.00 86.62 104 VAL A N 1
ATOM 780 C CA . VAL A 1 104 ? 4.600 -0.101 -16.329 1.00 86.62 104 VAL A CA 1
ATOM 781 C C . VAL A 1 104 ? 3.536 0.529 -15.432 1.00 86.62 104 VAL A C 1
ATOM 783 O O . VAL A 1 104 ? 3.416 0.163 -14.262 1.00 86.62 104 VAL A O 1
ATOM 786 N N . GLN A 1 105 ? 2.752 1.472 -15.959 1.00 88.88 105 GLN A N 1
ATOM 787 C CA . GLN A 1 105 ? 1.696 2.135 -15.197 1.00 88.88 105 GLN A CA 1
ATOM 788 C C . GLN A 1 105 ? 0.660 1.136 -14.684 1.00 88.88 105 GLN A C 1
ATOM 790 O O . GLN A 1 105 ? 0.329 1.164 -13.499 1.00 88.88 105 GLN A O 1
ATOM 795 N N . GLN A 1 106 ? 0.189 0.232 -15.548 1.00 91.12 106 GLN A N 1
ATOM 796 C CA . GLN A 1 106 ? -0.788 -0.792 -15.181 1.00 91.12 106 GLN A CA 1
ATOM 797 C C . GLN A 1 106 ? -0.254 -1.720 -14.090 1.00 91.12 106 GLN A C 1
ATOM 799 O O . GLN A 1 106 ? -0.957 -1.962 -13.109 1.00 91.12 106 GLN A O 1
ATOM 804 N N . ASN A 1 107 ? 0.991 -2.181 -14.211 1.00 91.62 107 ASN A N 1
ATOM 805 C CA . ASN A 1 107 ? 1.617 -3.068 -13.232 1.00 91.62 107 ASN A CA 1
ATOM 806 C C . ASN A 1 107 ? 1.807 -2.375 -11.877 1.00 91.62 107 ASN A C 1
ATOM 808 O O . ASN A 1 107 ? 1.448 -2.928 -10.836 1.00 91.62 107 ASN A O 1
ATOM 812 N N . VAL A 1 108 ? 2.317 -1.140 -11.882 1.00 93.12 108 VAL A N 1
ATOM 813 C CA . VAL A 1 108 ? 2.513 -0.337 -10.665 1.00 93.12 108 VAL A CA 1
ATOM 814 C C . VAL A 1 108 ? 1.176 -0.057 -9.974 1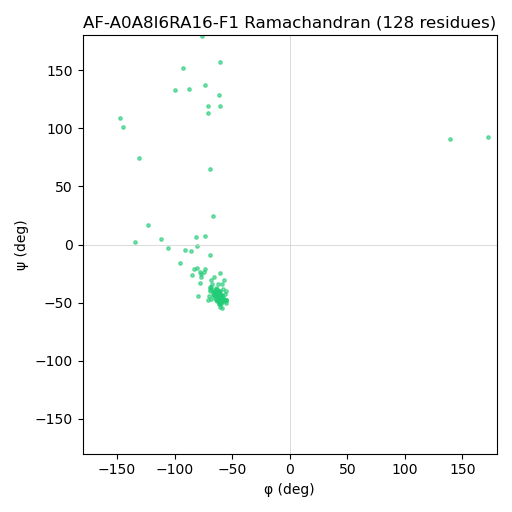.00 93.12 108 VAL A C 1
ATOM 816 O O . VAL A 1 108 ? 1.050 -0.244 -8.761 1.00 93.12 108 VAL A O 1
ATOM 819 N N . ASP A 1 109 ? 0.159 0.360 -10.728 1.00 93.38 109 ASP A N 1
ATOM 820 C CA . ASP A 1 109 ? -1.156 0.674 -10.169 1.00 93.38 109 ASP A CA 1
ATOM 821 C C . ASP A 1 109 ? -1.884 -0.584 -9.682 1.00 93.38 109 ASP A C 1
ATOM 823 O O . ASP A 1 109 ? -2.532 -0.549 -8.632 1.00 93.38 109 ASP A O 1
ATOM 827 N N . ALA A 1 110 ? -1.746 -1.713 -10.385 1.00 95.25 110 ALA A N 1
ATOM 828 C CA . ALA A 1 110 ? -2.276 -3.000 -9.948 1.00 95.25 110 ALA A CA 1
ATOM 829 C C . ALA A 1 110 ? -1.632 -3.454 -8.631 1.00 95.25 110 ALA A C 1
ATOM 831 O O . ALA A 1 110 ? -2.355 -3.795 -7.691 1.00 95.25 110 ALA A O 1
ATOM 832 N N . ALA A 1 111 ? -0.301 -3.383 -8.525 1.00 95.25 111 ALA A N 1
ATOM 833 C CA . ALA A 1 111 ? 0.431 -3.765 -7.321 1.00 95.25 111 ALA A CA 1
ATOM 834 C C . ALA A 1 111 ? 0.017 -2.912 -6.112 1.00 95.25 111 ALA A C 1
ATOM 836 O O . ALA A 1 111 ? -0.317 -3.437 -5.047 1.00 95.25 111 ALA A O 1
ATOM 837 N N . PHE A 1 112 ? -0.051 -1.587 -6.271 1.00 96.12 112 PHE A N 1
ATOM 838 C CA . PHE A 1 112 ? -0.470 -0.705 -5.182 1.00 96.12 112 PHE A CA 1
ATOM 839 C C . PHE A 1 112 ? -1.950 -0.864 -4.811 1.00 96.12 112 PHE A C 1
ATOM 841 O O . PHE A 1 112 ? -2.293 -0.844 -3.624 1.00 96.12 112 PHE A O 1
ATOM 848 N N . LYS A 1 113 ? -2.832 -1.089 -5.792 1.00 94.25 113 LYS A N 1
ATOM 849 C CA . LYS A 1 113 ? -4.247 -1.389 -5.538 1.00 94.25 113 LYS A CA 1
ATOM 850 C C . LYS A 1 113 ? -4.417 -2.697 -4.770 1.00 94.25 113 LYS A C 1
ATOM 852 O O . LYS A 1 113 ? -5.230 -2.750 -3.848 1.00 94.25 113 LYS A O 1
ATOM 857 N N . GLN A 1 114 ? -3.647 -3.727 -5.115 1.00 95.44 114 GLN A N 1
ATOM 858 C CA . GLN A 1 114 ? -3.649 -4.998 -4.400 1.00 95.44 114 GLN A CA 1
ATOM 859 C C . GLN A 1 114 ? -3.257 -4.800 -2.933 1.00 95.44 114 GLN A C 1
ATOM 861 O O . GLN A 1 114 ? -4.026 -5.189 -2.055 1.00 95.44 114 GLN A O 1
ATOM 866 N N . VAL A 1 115 ? -2.148 -4.100 -2.660 1.00 94.25 115 VAL A N 1
ATOM 867 C CA . VAL A 1 115 ? -1.729 -3.780 -1.283 1.00 94.25 115 VAL A CA 1
ATOM 868 C C . VAL A 1 115 ? -2.831 -3.053 -0.521 1.00 94.25 115 VAL A C 1
ATOM 870 O O . VAL A 1 115 ? -3.154 -3.421 0.608 1.00 94.25 115 VAL A O 1
ATOM 873 N N . SER A 1 116 ? -3.433 -2.027 -1.130 1.00 92.62 116 SER A N 1
ATOM 874 C CA . SER A 1 116 ? -4.491 -1.271 -0.464 1.00 92.62 116 SER A CA 1
ATOM 875 C C . SER A 1 116 ? -5.698 -2.146 -0.134 1.00 92.62 116 SER A C 1
ATOM 877 O O . SER A 1 116 ? -6.273 -1.989 0.941 1.00 92.62 116 SER A O 1
ATOM 879 N N . ASN A 1 117 ? -6.095 -3.045 -1.036 1.00 94.25 117 ASN A N 1
ATOM 880 C CA . ASN A 1 117 ? -7.233 -3.931 -0.819 1.00 94.25 117 ASN A CA 1
ATOM 881 C C . ASN A 1 117 ? -6.943 -4.961 0.273 1.00 94.25 117 ASN A C 1
ATOM 883 O O . ASN A 1 117 ? -7.766 -5.131 1.168 1.00 94.25 117 ASN A O 1
ATOM 887 N N . GLU A 1 118 ? -5.781 -5.614 0.222 1.00 95.06 118 GLU A N 1
ATOM 888 C CA . GLU A 1 118 ? -5.364 -6.620 1.204 1.00 95.06 118 GLU A CA 1
ATOM 889 C C . GLU A 1 118 ? -5.305 -6.029 2.613 1.00 95.06 118 GLU A C 1
ATOM 891 O O . GLU A 1 118 ? -5.915 -6.564 3.538 1.00 95.06 118 GLU A O 1
ATOM 896 N N . VAL A 1 119 ? -4.627 -4.888 2.771 1.00 94.69 119 VAL A N 1
ATOM 897 C CA . VAL A 1 119 ? -4.463 -4.242 4.079 1.00 94.69 119 VAL A CA 1
ATOM 898 C C . VAL A 1 119 ? -5.802 -3.746 4.613 1.00 94.69 119 VAL A C 1
ATOM 900 O O . VAL A 1 119 ? -6.100 -3.945 5.792 1.00 94.69 119 VAL A O 1
ATOM 903 N N . LEU A 1 120 ? -6.625 -3.121 3.765 1.00 93.12 120 LEU A N 1
ATOM 904 C CA . LEU A 1 120 ? -7.936 -2.628 4.177 1.00 93.12 120 LEU A CA 1
ATOM 905 C C . LEU A 1 120 ? -8.850 -3.782 4.605 1.00 93.12 120 LEU A C 1
ATOM 907 O O . LEU A 1 120 ? -9.424 -3.722 5.687 1.00 93.12 120 LEU A O 1
ATOM 911 N N . GLN A 1 121 ? -8.951 -4.841 3.798 1.00 94.56 121 GLN A N 1
ATOM 912 C CA . GLN A 1 121 ? -9.770 -6.018 4.102 1.00 94.56 121 GLN A CA 1
ATOM 913 C C . GLN A 1 121 ? -9.307 -6.708 5.387 1.00 94.56 121 GLN A C 1
ATOM 915 O O . GLN A 1 121 ? -10.118 -6.929 6.283 1.00 94.56 121 GLN A O 1
ATOM 920 N N . ALA A 1 122 ? -8.007 -6.987 5.520 1.00 94.75 122 ALA A N 1
ATOM 921 C CA . ALA A 1 122 ? -7.461 -7.632 6.711 1.00 94.75 122 ALA A CA 1
ATOM 922 C C . ALA A 1 122 ? -7.718 -6.795 7.972 1.00 94.75 122 ALA A C 1
ATOM 924 O O . ALA A 1 122 ? -8.184 -7.318 8.982 1.00 94.75 122 ALA A O 1
ATOM 925 N N . THR A 1 123 ? -7.494 -5.479 7.898 1.00 93.50 123 THR A N 1
ATOM 926 C CA . THR A 1 123 ? -7.727 -4.588 9.041 1.00 93.50 123 THR A CA 1
ATOM 927 C C . THR A 1 123 ? -9.209 -4.522 9.406 1.00 93.50 123 THR A C 1
ATOM 929 O O . THR A 1 123 ? -9.535 -4.555 10.587 1.00 93.50 123 THR A O 1
ATOM 932 N N . LEU A 1 124 ? -10.110 -4.473 8.417 1.00 92.38 124 LEU A N 1
ATOM 933 C CA . LEU A 1 124 ? -11.561 -4.492 8.637 1.00 92.38 124 LEU A CA 1
ATOM 934 C C . LEU A 1 124 ? -12.033 -5.791 9.300 1.00 92.38 124 LEU A C 1
ATOM 936 O O . LEU A 1 124 ? -12.876 -5.754 10.194 1.00 92.38 124 LEU A O 1
ATOM 940 N N . VAL A 1 125 ? -11.489 -6.934 8.879 1.00 93.81 125 VAL A N 1
ATOM 941 C CA . VAL A 1 125 ? -11.798 -8.233 9.488 1.00 93.81 125 VAL A CA 1
ATOM 942 C C . VAL A 1 125 ? -11.365 -8.262 10.951 1.00 93.81 125 VAL A C 1
ATOM 944 O O . VAL A 1 125 ? -12.152 -8.680 11.793 1.00 93.81 125 VAL A O 1
ATOM 947 N N . GLU A 1 126 ? -10.159 -7.789 11.271 1.00 93.06 126 GLU A N 1
ATOM 948 C CA . GLU A 1 126 ? -9.684 -7.729 12.661 1.00 93.06 126 GLU A CA 1
ATOM 949 C C . GLU A 1 126 ? -10.473 -6.725 13.505 1.00 93.06 126 GLU A C 1
ATOM 951 O O . GLU A 1 126 ? -10.815 -7.001 14.650 1.00 93.06 126 GLU A O 1
ATOM 956 N N . MET A 1 127 ? -10.825 -5.582 12.924 1.00 90.69 127 MET A N 1
ATOM 957 C CA . MET A 1 127 ? -11.696 -4.585 13.539 1.00 90.69 127 MET A CA 1
ATOM 958 C C . MET A 1 127 ? -13.047 -5.188 13.942 1.00 90.69 127 MET A C 1
ATOM 960 O O . MET A 1 127 ? -13.549 -4.926 15.030 1.00 90.69 127 MET A O 1
ATOM 964 N N . ASN A 1 128 ? -13.648 -6.029 13.097 1.00 89.00 128 ASN A N 1
ATOM 965 C CA . ASN A 1 128 ? -14.941 -6.668 13.379 1.00 89.00 128 ASN A CA 1
ATOM 966 C C . ASN A 1 128 ? -14.898 -7.719 14.499 1.00 89.00 128 ASN A C 1
ATOM 968 O O . ASN A 1 128 ? -15.955 -8.186 14.914 1.00 89.00 128 ASN A O 1
ATOM 972 N N . LYS A 1 129 ? -13.711 -8.098 14.985 1.00 90.19 129 LYS A N 1
ATOM 973 C CA . LYS A 1 129 ? -13.549 -9.048 16.096 1.00 90.19 129 LYS A CA 1
ATOM 974 C C . LYS A 1 129 ? -13.497 -8.382 17.482 1.00 90.19 129 LYS A C 1
ATOM 976 O O . LYS A 1 129 ? -13.378 -9.114 18.459 1.00 90.19 129 LYS A O 1
ATOM 981 N N . CYS A 1 130 ? -13.509 -7.049 17.557 1.00 87.06 130 CYS A N 1
ATOM 982 C CA . CYS A 1 130 ? -13.181 -6.278 18.766 1.00 87.06 130 CYS A CA 1
ATOM 983 C C . CYS A 1 130 ? -14.246 -6.217 19.891 1.00 87.06 130 CYS A C 1
ATOM 985 O O . CYS A 1 130 ? -15.453 -6.092 19.595 1.00 87.06 130 CYS A O 1
#

pLDDT: mean 81.42, std 17.77, range [40.19, 96.25]

Sequence (130 aa):
MATTTLVVLLVASFCLLGESAPVNPGQVKSYVYASRGRTSGFLNSALKQALHKQMVVSDEEQKKCVAKTGAYG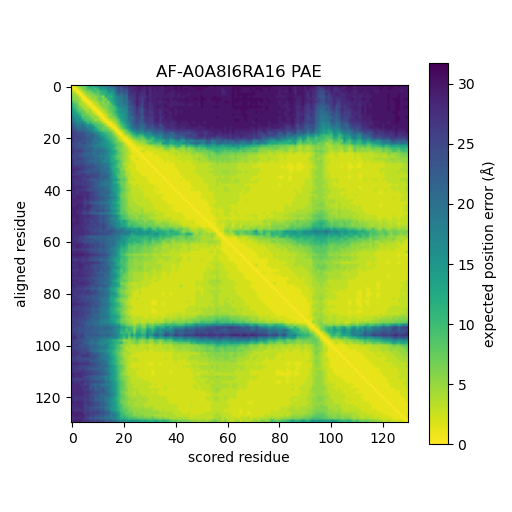VVVGQKRLTEVTDQLLGEYQMVDSTVDFVEVQQNVDAAFKQVSNEVLQATLVEMNKC

Secondary structure (DSSP, 8-state):
---SHHHHHHHHGGG-S---PPPPHHHHHHHHHHHHHHHHHHHHHHHHHHHHHHHHH--HHHHHHHHHHHHHHHHHHHHHHHHHHHHHHHHHHS--S---HHHHHHHHHHHHHHHHHHHHHHHHHHHTT-